Protein AF-A0A023FFH2-F1 (afdb_monomer_lite)

pLDDT: mean 71.83, std 22.27, range [35.12, 97.19]

Organism: Amblyomma cajennense (NCBI:txid34607)

Foldseek 3Di:
DDDDDDDDDDDDDDDDDDDDDDDDDDPDDDDPPDPDDPPPPPDPPDPDPPVDDADPDADKAADPVDQQKIWGWDQDPVRGIDIDIDGHDPPWGQDRVVRHTDD

Structure (mmCIF, N/CA/C/O backbone):
data_AF-A0A023FFH2-F1
#
_entry.id   AF-A0A023FFH2-F1
#
loop_
_atom_site.group_PDB
_atom_site.id
_atom_site.type_symbol
_atom_site.label_atom_id
_atom_site.label_alt_id
_atom_site.label_comp_id
_atom_site.label_asym_id
_atom_site.label_entity_id
_atom_site.label_seq_id
_atom_site.pdbx_PDB_ins_code
_atom_site.Cartn_x
_atom_site.Cartn_y
_atom_site.Cartn_z
_atom_site.occupancy
_atom_site.B_iso_or_equiv
_atom_site.auth_seq_id
_atom_site.auth_comp_id
_atom_site.auth_asym_id
_atom_site.auth_atom_id
_atom_site.pdbx_PDB_model_num
ATOM 1 N N . GLY A 1 1 ? 19.422 78.900 12.784 1.00 35.12 1 GLY A N 1
ATOM 2 C CA . GLY A 1 1 ? 19.703 77.497 12.415 1.00 35.12 1 GLY A CA 1
ATOM 3 C C . GLY A 1 1 ? 18.387 76.752 12.314 1.00 35.12 1 GLY A C 1
ATOM 4 O O . GLY A 1 1 ? 17.474 77.130 13.022 1.00 35.12 1 GLY A O 1
ATOM 5 N N . ALA A 1 2 ? 18.191 75.755 11.464 1.00 37.94 2 ALA A N 1
ATOM 6 C CA . ALA A 1 2 ? 19.089 75.089 10.535 1.00 37.94 2 ALA A CA 1
ATOM 7 C C . ALA A 1 2 ? 18.239 74.461 9.406 1.00 37.94 2 ALA A C 1
ATOM 9 O O . ALA A 1 2 ? 17.166 73.937 9.674 1.00 37.94 2 ALA A O 1
ATOM 10 N N . LEU A 1 3 ? 18.751 74.586 8.179 1.00 40.69 3 LEU A N 1
ATOM 11 C CA . LEU A 1 3 ? 18.755 73.639 7.053 1.00 40.69 3 LEU A CA 1
ATOM 12 C C . LEU A 1 3 ? 17.474 72.840 6.726 1.00 40.69 3 LEU A C 1
ATOM 14 O O . LEU A 1 3 ? 17.106 71.894 7.415 1.00 40.69 3 LEU A O 1
ATOM 18 N N . ALA A 1 4 ? 16.891 73.168 5.567 1.00 42.72 4 ALA A N 1
ATOM 19 C CA . ALA A 1 4 ? 15.992 72.302 4.810 1.00 42.72 4 ALA A CA 1
ATOM 20 C C . ALA A 1 4 ? 16.764 71.105 4.223 1.00 42.72 4 ALA A C 1
ATOM 22 O O . ALA A 1 4 ? 17.817 71.298 3.614 1.00 42.72 4 ALA A O 1
ATOM 23 N N . SER A 1 5 ? 16.213 69.896 4.360 1.00 52.41 5 SER A N 1
ATOM 24 C CA . SER A 1 5 ? 16.748 68.674 3.747 1.00 52.41 5 SER A CA 1
ATOM 25 C C . SER A 1 5 ? 15.639 67.919 3.017 1.00 52.41 5 SER A C 1
ATOM 27 O O . SER A 1 5 ? 14.646 67.509 3.615 1.00 52.41 5 SER A O 1
ATOM 29 N N . ASN A 1 6 ? 15.836 67.767 1.708 1.00 50.91 6 ASN A N 1
ATOM 30 C CA . ASN A 1 6 ? 15.010 67.026 0.760 1.00 50.91 6 ASN A CA 1
ATOM 31 C C . ASN A 1 6 ? 14.779 65.565 1.172 1.00 50.91 6 ASN A C 1
ATOM 33 O O . ASN A 1 6 ? 15.733 64.850 1.476 1.00 50.91 6 ASN A O 1
ATOM 37 N N . ALA A 1 7 ? 13.548 65.085 0.994 1.00 48.12 7 ALA A N 1
ATOM 38 C CA . ALA A 1 7 ? 13.263 63.667 0.803 1.00 48.12 7 ALA A CA 1
ATOM 39 C C . ALA A 1 7 ? 12.636 63.476 -0.586 1.00 48.12 7 ALA A C 1
ATOM 41 O O . ALA A 1 7 ? 11.491 63.845 -0.839 1.00 48.12 7 ALA A O 1
ATOM 42 N N . THR A 1 8 ? 13.438 62.953 -1.506 1.00 47.25 8 THR A N 1
ATOM 43 C CA . THR A 1 8 ? 13.052 62.593 -2.871 1.00 47.25 8 THR A CA 1
ATOM 44 C C . THR A 1 8 ? 12.123 61.377 -2.828 1.00 47.25 8 THR A C 1
ATOM 46 O O . THR A 1 8 ? 12.531 60.309 -2.381 1.00 47.25 8 THR A O 1
ATOM 49 N N . LEU A 1 9 ? 10.881 61.520 -3.295 1.00 50.94 9 LEU A N 1
ATOM 50 C CA . LEU A 1 9 ? 9.964 60.399 -3.517 1.00 50.94 9 LEU A CA 1
ATOM 51 C C . LEU A 1 9 ? 10.359 59.702 -4.827 1.00 50.94 9 LEU A C 1
ATOM 53 O O . LEU A 1 9 ? 10.123 60.222 -5.916 1.00 50.94 9 LEU A O 1
ATOM 57 N N . THR A 1 10 ? 11.002 58.541 -4.735 1.00 45.28 10 THR A N 1
ATOM 58 C CA . THR A 1 10 ? 11.307 57.682 -5.884 1.00 45.28 10 THR A CA 1
ATOM 59 C C . THR A 1 10 ? 10.054 56.922 -6.312 1.00 45.28 10 THR A C 1
ATOM 61 O O . THR A 1 10 ? 9.728 55.863 -5.782 1.00 45.28 10 THR A O 1
ATOM 64 N N . THR A 1 11 ? 9.342 57.460 -7.298 1.00 47.78 11 THR A N 1
ATOM 65 C CA . THR A 1 11 ? 8.246 56.767 -7.982 1.00 47.78 11 THR A CA 1
ATOM 66 C C . THR A 1 11 ? 8.843 55.790 -8.996 1.00 47.78 11 THR A C 1
ATOM 68 O O . THR A 1 11 ? 9.337 56.194 -10.048 1.00 47.78 11 THR A O 1
ATOM 71 N N . THR A 1 12 ? 8.861 54.495 -8.682 1.00 48.31 12 THR A N 1
ATOM 72 C CA . THR A 1 12 ? 9.304 53.459 -9.623 1.00 48.31 12 THR A CA 1
ATOM 73 C C . THR A 1 12 ? 8.214 53.219 -10.668 1.00 48.31 12 THR A C 1
ATOM 75 O O . THR A 1 12 ? 7.241 52.510 -10.424 1.00 48.31 12 THR A O 1
ATOM 78 N N . THR A 1 13 ? 8.368 53.823 -11.844 1.00 47.81 13 THR A N 1
ATOM 79 C CA . THR A 1 13 ? 7.540 53.549 -13.024 1.00 47.81 13 THR A CA 1
ATOM 80 C C . THR A 1 13 ? 7.897 52.165 -13.575 1.00 47.81 13 THR A C 1
ATOM 82 O O . THR A 1 13 ? 8.934 51.995 -14.213 1.00 47.81 13 THR A O 1
ATOM 85 N N . LEU A 1 14 ? 7.064 51.155 -13.312 1.00 52.97 14 LEU A N 1
ATOM 86 C CA . LEU A 1 14 ? 7.187 49.834 -13.934 1.00 52.97 14 LEU A CA 1
ATOM 87 C C . LEU A 1 14 ? 6.675 49.913 -15.380 1.00 52.97 14 LEU A C 1
ATOM 89 O O . LEU A 1 14 ? 5.520 50.256 -15.624 1.00 52.97 14 LEU A O 1
ATOM 93 N N . ALA A 1 15 ? 7.552 49.623 -16.342 1.00 58.03 15 ALA A N 1
ATOM 94 C CA . ALA A 1 15 ? 7.213 49.530 -17.759 1.00 58.03 15 ALA A CA 1
ATOM 95 C C . ALA A 1 15 ? 6.216 48.378 -18.025 1.00 58.03 15 ALA A C 1
ATOM 97 O O . ALA A 1 15 ? 6.283 47.352 -17.343 1.00 58.03 15 ALA A O 1
ATOM 98 N N . PRO A 1 16 ? 5.318 48.489 -19.023 1.00 51.41 16 PRO A N 1
ATOM 99 C CA . PRO A 1 16 ? 4.406 47.406 -19.372 1.00 51.41 16 PRO A CA 1
ATOM 100 C C . PRO A 1 16 ? 5.166 46.281 -20.089 1.00 51.41 16 PRO A C 1
ATOM 102 O O . PRO A 1 16 ? 5.649 46.449 -21.208 1.00 51.41 16 PRO A O 1
ATOM 105 N N . THR A 1 17 ? 5.269 45.116 -19.450 1.00 50.22 17 THR A N 1
ATOM 106 C CA . THR A 1 17 ? 5.743 43.884 -20.086 1.00 50.22 17 THR A CA 1
ATOM 107 C C . THR A 1 17 ? 4.638 43.315 -20.974 1.00 50.22 17 THR A C 1
ATOM 109 O O . THR A 1 17 ? 3.566 42.922 -20.515 1.00 50.22 17 THR A O 1
ATOM 112 N N . THR A 1 18 ? 4.900 43.280 -22.278 1.00 53.72 18 THR A N 1
ATOM 113 C CA . THR A 1 18 ? 4.087 42.602 -23.289 1.00 53.72 18 THR A CA 1
ATOM 114 C C . THR A 1 18 ? 4.026 41.107 -22.981 1.00 53.72 18 THR A C 1
ATOM 116 O O . THR A 1 18 ? 4.982 40.358 -23.179 1.00 53.72 18 THR A O 1
ATOM 119 N N . GLN A 1 19 ? 2.887 40.664 -22.454 1.00 51.69 19 GLN A N 1
ATOM 120 C CA . GLN A 1 19 ? 2.649 39.273 -22.096 1.00 51.69 19 GLN A CA 1
ATOM 121 C C . GLN A 1 19 ? 2.242 38.500 -23.358 1.00 51.69 19 GLN A C 1
ATOM 123 O O . GLN A 1 19 ? 1.129 38.628 -23.863 1.00 51.69 19 GLN A O 1
ATOM 128 N N . SER A 1 20 ? 3.191 37.741 -23.905 1.00 56.56 20 SER A N 1
ATOM 129 C CA . SER A 1 20 ? 2.985 36.856 -25.052 1.00 56.56 20 SER A CA 1
ATOM 130 C C . SER A 1 20 ? 2.023 35.729 -24.660 1.00 56.56 20 SER A C 1
ATOM 132 O O . SER A 1 20 ? 2.358 34.868 -23.844 1.00 56.56 20 SER A O 1
ATOM 134 N N . ALA A 1 21 ? 0.802 35.758 -25.196 1.00 57.06 21 ALA A N 1
ATOM 135 C CA . ALA A 1 21 ? -0.213 34.741 -24.958 1.00 57.06 21 ALA A CA 1
ATOM 136 C C . ALA A 1 21 ? 0.218 33.415 -25.605 1.00 57.06 21 ALA A C 1
ATOM 138 O O . ALA A 1 21 ? 0.208 33.263 -26.826 1.00 57.06 21 ALA A O 1
ATOM 139 N N . ARG A 1 22 ? 0.611 32.437 -24.782 1.00 61.25 22 ARG A N 1
ATOM 140 C CA . ARG A 1 22 ? 0.908 31.077 -25.239 1.00 61.25 22 ARG A CA 1
ATOM 141 C C . ARG A 1 22 ? -0.405 30.310 -25.389 1.00 61.25 22 ARG A C 1
ATOM 143 O O . ARG A 1 22 ? -0.942 29.773 -24.423 1.00 61.25 22 ARG A O 1
ATOM 150 N N . THR A 1 23 ? -0.918 30.276 -26.613 1.00 55.62 23 THR A N 1
ATOM 151 C CA . THR A 1 23 ? -2.052 29.444 -27.024 1.00 55.62 23 THR A CA 1
ATOM 152 C C . THR A 1 23 ? -1.746 27.980 -26.709 1.00 55.62 23 THR A C 1
ATOM 154 O O . THR A 1 23 ? -0.849 27.387 -27.304 1.00 55.62 23 THR A O 1
ATOM 157 N N . SER A 1 24 ? -2.461 27.400 -25.747 1.00 50.78 24 SER A N 1
ATOM 158 C CA . SER A 1 24 ? -2.389 25.966 -25.457 1.00 50.78 24 SER A CA 1
ATOM 159 C C . SER A 1 24 ? -3.472 25.263 -26.270 1.00 50.78 24 SER A C 1
ATOM 161 O O . SER A 1 24 ? -4.651 25.322 -25.932 1.00 50.78 24 SER A O 1
ATOM 163 N N . THR A 1 25 ? -3.085 24.643 -27.382 1.00 52.03 25 THR A N 1
ATOM 164 C CA . THR A 1 25 ? -3.942 23.742 -28.163 1.00 52.03 25 THR A CA 1
ATOM 165 C C . THR A 1 25 ? -4.242 22.493 -27.339 1.00 52.03 25 THR A C 1
ATOM 167 O O . THR A 1 25 ? -3.359 21.672 -27.102 1.00 52.03 25 THR A O 1
ATOM 170 N N . ILE A 1 26 ? -5.490 22.359 -26.889 1.00 53.22 26 ILE A N 1
ATOM 171 C CA . ILE A 1 26 ? -5.992 21.180 -26.180 1.00 53.22 26 ILE A CA 1
ATOM 172 C C . ILE A 1 26 ? -6.368 20.138 -27.238 1.00 53.22 26 ILE A C 1
ATOM 174 O O . ILE A 1 26 ? -7.443 20.196 -27.833 1.00 53.22 26 ILE A O 1
ATOM 178 N N . THR A 1 27 ? -5.467 19.200 -27.517 1.00 56.97 27 THR A N 1
ATOM 179 C CA . THR A 1 27 ? -5.777 18.023 -28.336 1.00 56.97 27 THR A CA 1
ATOM 180 C C . THR A 1 27 ? -6.590 17.055 -27.476 1.00 56.97 27 THR A C 1
ATOM 182 O O . THR A 1 27 ? -6.039 16.345 -26.639 1.00 56.97 27 THR A O 1
ATOM 185 N N . ALA A 1 28 ? -7.914 17.062 -27.637 1.00 49.22 28 ALA A N 1
ATOM 186 C CA . ALA A 1 28 ? -8.795 16.086 -27.006 1.00 49.22 28 ALA A CA 1
ATOM 187 C C . ALA A 1 28 ? -8.524 14.695 -27.607 1.00 49.22 28 ALA A C 1
ATOM 189 O O . ALA A 1 28 ? -8.850 14.432 -28.764 1.00 49.22 28 ALA A O 1
ATOM 190 N N . LEU A 1 29 ? -7.889 13.819 -26.828 1.00 60.25 29 LEU A N 1
ATOM 191 C CA . LEU A 1 29 ? -7.738 12.403 -27.153 1.00 60.25 29 LEU A CA 1
ATOM 192 C C . LEU A 1 29 ? -9.090 11.698 -26.919 1.00 60.25 29 LEU A C 1
ATOM 194 O O . LEU A 1 29 ? -9.756 12.011 -25.927 1.00 60.25 29 LEU A O 1
ATOM 198 N N . PRO A 1 30 ? -9.531 10.769 -27.787 1.00 55.69 30 PRO A N 1
ATOM 199 C CA . PRO A 1 30 ? -10.766 10.031 -27.554 1.00 55.69 30 PRO A CA 1
ATOM 200 C C . PRO A 1 30 ? -10.671 9.236 -26.247 1.00 55.69 30 PRO A C 1
ATOM 202 O O . PRO A 1 30 ? -9.746 8.454 -26.039 1.00 55.69 30 PRO A O 1
ATOM 205 N N . SER A 1 31 ? -11.646 9.468 -25.368 1.00 48.28 31 SER A N 1
ATOM 206 C CA . SER A 1 31 ? -11.856 8.717 -24.134 1.00 48.28 31 SER A CA 1
ATOM 207 C C . SER A 1 31 ? -12.264 7.292 -24.501 1.00 48.28 31 SER A C 1
ATOM 209 O O . SER A 1 31 ? -13.436 7.005 -24.751 1.00 48.28 31 SER A O 1
ATOM 211 N N . THR A 1 32 ? -11.281 6.402 -24.618 1.00 55.84 32 THR A N 1
ATOM 212 C CA . THR A 1 32 ? -11.530 4.970 -24.747 1.00 55.84 32 THR A CA 1
ATOM 213 C C . THR A 1 32 ? -12.073 4.500 -23.405 1.00 55.84 32 THR A C 1
ATOM 215 O O . THR A 1 32 ? -11.341 4.424 -22.421 1.00 55.84 32 THR A O 1
ATOM 218 N N . ALA A 1 33 ? -13.382 4.260 -23.349 1.00 57.06 33 ALA A N 1
ATOM 219 C CA . ALA A 1 33 ? -14.052 3.702 -22.188 1.00 57.06 33 ALA A CA 1
ATOM 220 C C . ALA A 1 33 ? -13.446 2.327 -21.871 1.00 57.06 33 ALA A C 1
ATOM 222 O O . ALA A 1 33 ? -13.774 1.321 -22.499 1.00 57.06 33 ALA A O 1
ATOM 223 N N . SER A 1 34 ? -12.521 2.295 -20.914 1.00 53.38 34 SER A N 1
ATOM 224 C CA . SER A 1 34 ? -11.982 1.063 -20.356 1.00 53.38 34 SER A CA 1
ATOM 225 C C . SER A 1 34 ? -13.057 0.426 -19.485 1.00 53.38 34 SER A C 1
ATOM 227 O O . SER A 1 34 ? -13.277 0.828 -18.343 1.00 53.38 34 SER A O 1
ATOM 229 N N . THR A 1 35 ? -13.760 -0.554 -20.043 1.00 48.06 35 THR A N 1
ATOM 230 C CA . THR A 1 35 ? -14.662 -1.435 -19.302 1.00 48.06 35 THR A CA 1
ATOM 231 C C . THR A 1 35 ? -13.826 -2.269 -18.335 1.00 48.06 35 THR A C 1
ATOM 233 O O . THR A 1 35 ? -13.272 -3.302 -18.706 1.00 48.06 35 THR A O 1
ATOM 236 N N . THR A 1 36 ? -13.688 -1.805 -17.094 1.00 48.56 36 THR A N 1
ATOM 237 C CA . THR A 1 36 ? -13.023 -2.554 -16.025 1.00 48.56 36 THR A CA 1
ATOM 238 C C . THR A 1 36 ? -13.889 -3.754 -15.657 1.00 48.56 36 THR A C 1
ATOM 240 O O . THR A 1 36 ? -14.841 -3.645 -14.885 1.00 48.56 36 THR A O 1
ATOM 243 N N . THR A 1 37 ? -13.579 -4.919 -16.218 1.00 46.19 37 THR A N 1
ATOM 244 C CA . THR A 1 37 ? -14.050 -6.196 -15.682 1.00 46.19 37 THR A CA 1
ATOM 245 C C . THR A 1 37 ? -13.497 -6.348 -14.269 1.00 46.19 37 THR A C 1
ATOM 247 O O . THR A 1 37 ? -12.300 -6.561 -14.086 1.00 46.19 37 THR A O 1
ATOM 250 N N . LEU A 1 38 ? -14.370 -6.209 -13.271 1.00 50.06 38 LEU A N 1
ATOM 251 C CA . LEU A 1 38 ? -14.106 -6.548 -11.875 1.00 50.06 38 LEU A CA 1
ATOM 252 C C . LEU A 1 38 ? -13.882 -8.063 -11.778 1.00 50.06 38 LEU A C 1
ATOM 254 O O . LEU A 1 38 ? -14.803 -8.830 -11.506 1.00 50.06 38 LEU A O 1
ATOM 258 N N . THR A 1 39 ? -12.661 -8.518 -12.042 1.00 49.62 39 THR A N 1
ATOM 259 C CA . THR A 1 39 ? -12.234 -9.863 -11.662 1.00 49.62 39 THR A CA 1
ATOM 260 C C . THR A 1 39 ? -11.990 -9.856 -10.164 1.00 49.62 39 THR A C 1
ATOM 262 O O . THR A 1 39 ? -10.927 -9.462 -9.687 1.00 49.62 39 THR A O 1
ATOM 265 N N . THR A 1 40 ? -13.019 -10.250 -9.419 1.00 47.72 40 THR A N 1
ATOM 266 C CA . THR A 1 40 ? -12.952 -10.548 -7.991 1.00 47.72 40 THR A CA 1
ATOM 267 C C . THR A 1 40 ? -12.036 -11.755 -7.796 1.00 47.72 40 THR A C 1
ATOM 269 O O . THR A 1 40 ? -12.488 -12.898 -7.751 1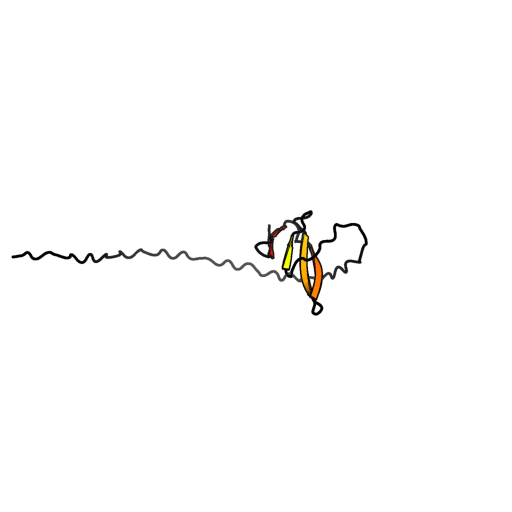.00 47.72 40 THR A O 1
ATOM 272 N N . SER A 1 41 ? -10.728 -11.516 -7.729 1.00 54.34 41 SER A N 1
ATOM 273 C CA . SER A 1 41 ? -9.760 -12.519 -7.295 1.00 54.34 41 SER A CA 1
ATOM 274 C C . SER A 1 41 ? -9.987 -12.767 -5.807 1.00 54.34 41 SER A C 1
ATOM 276 O O . SER A 1 41 ? -9.473 -12.050 -4.953 1.00 54.34 41 SER A O 1
ATOM 278 N N . ALA A 1 42 ? -10.828 -13.753 -5.498 1.00 52.97 42 ALA A N 1
ATOM 279 C CA . ALA A 1 42 ? -10.975 -14.288 -4.156 1.00 52.97 42 ALA A CA 1
ATOM 280 C C . ALA A 1 42 ? -9.659 -14.981 -3.775 1.00 52.97 42 ALA A C 1
ATOM 282 O O . ALA A 1 42 ? -9.429 -16.137 -4.125 1.00 52.97 42 ALA A O 1
ATOM 283 N N . THR A 1 43 ? -8.763 -14.255 -3.107 1.00 48.81 43 THR A N 1
ATOM 284 C CA . THR A 1 43 ? -7.512 -14.816 -2.598 1.00 48.81 43 THR A CA 1
ATOM 285 C C . THR A 1 43 ? -7.843 -15.745 -1.436 1.00 48.81 43 THR A C 1
ATOM 287 O O . THR A 1 43 ? -8.157 -15.313 -0.327 1.00 48.81 43 THR A O 1
ATOM 290 N N . THR A 1 44 ? -7.811 -17.043 -1.713 1.00 43.97 44 THR A N 1
ATOM 291 C CA . THR A 1 44 ? -7.843 -18.115 -0.723 1.00 43.97 44 THR A CA 1
ATOM 292 C C . THR A 1 44 ? -6.757 -17.896 0.327 1.00 43.97 44 THR A C 1
ATOM 294 O O . THR A 1 44 ? -5.594 -17.660 -0.004 1.00 43.97 44 THR A O 1
ATOM 297 N N . LEU A 1 45 ? -7.149 -17.998 1.600 1.00 50.56 45 LEU A N 1
ATOM 298 C CA . LEU A 1 45 ? -6.271 -18.057 2.767 1.00 50.56 45 LEU A CA 1
ATOM 299 C C . LEU A 1 45 ? -5.274 -19.208 2.572 1.00 50.56 45 LEU A C 1
ATOM 301 O O . LEU A 1 45 ? -5.597 -20.363 2.840 1.00 50.56 45 LEU A O 1
ATOM 305 N N . THR A 1 46 ? -4.086 -18.910 2.045 1.00 41.12 46 THR A N 1
ATOM 306 C CA . THR A 1 46 ? -3.057 -19.921 1.787 1.00 41.12 46 THR A CA 1
ATOM 307 C C . THR A 1 46 ? -1.903 -19.687 2.747 1.00 41.12 46 THR A C 1
ATOM 309 O O . THR A 1 46 ? -1.137 -18.733 2.621 1.00 41.12 46 THR A O 1
ATOM 312 N N . THR A 1 47 ? -1.836 -20.565 3.744 1.00 43.47 47 THR A N 1
ATOM 313 C CA . THR A 1 47 ? -0.839 -20.665 4.812 1.00 43.47 47 THR A CA 1
ATOM 314 C C . THR A 1 47 ? 0.540 -20.996 4.238 1.00 43.47 47 THR A C 1
ATOM 316 O O . THR A 1 47 ? 1.033 -22.114 4.340 1.00 43.47 47 THR A O 1
ATOM 319 N N . THR A 1 48 ? 1.168 -20.015 3.607 1.00 39.81 48 THR A N 1
ATOM 320 C CA . THR A 1 48 ? 2.616 -19.999 3.369 1.00 39.81 48 THR A CA 1
ATOM 321 C C . THR A 1 48 ? 3.219 -19.132 4.474 1.00 39.81 48 THR A C 1
ATOM 323 O O . THR A 1 48 ? 2.582 -18.141 4.836 1.00 39.81 48 THR A O 1
ATOM 326 N N . PRO A 1 49 ? 4.414 -19.424 5.019 1.00 41.16 49 PRO A N 1
ATOM 327 C CA . PRO A 1 49 ? 5.144 -18.486 5.873 1.00 41.16 49 PRO A CA 1
ATOM 328 C C . PRO A 1 49 ? 5.657 -17.299 5.034 1.00 41.16 49 PRO A C 1
ATOM 330 O O . PRO A 1 49 ? 6.851 -17.045 4.922 1.00 41.16 49 PRO A O 1
ATOM 333 N N . GLN A 1 50 ? 4.735 -16.589 4.385 1.00 50.12 50 GLN A N 1
ATOM 334 C CA . GLN A 1 50 ? 4.929 -15.242 3.895 1.00 50.12 50 GLN A CA 1
ATOM 335 C C . GLN A 1 50 ? 5.036 -14.385 5.146 1.00 50.12 50 GLN A C 1
ATOM 337 O O . GLN A 1 50 ? 4.175 -14.461 6.021 1.00 50.12 50 GLN A O 1
ATOM 342 N N . THR A 1 51 ? 6.116 -13.621 5.259 1.00 53.78 51 THR A N 1
ATOM 343 C CA . THR A 1 51 ? 6.266 -12.563 6.258 1.00 53.78 51 THR A CA 1
ATOM 344 C C . THR A 1 51 ? 4.959 -11.782 6.344 1.00 53.78 51 THR A C 1
ATOM 346 O O . THR A 1 51 ? 4.622 -11.041 5.422 1.00 5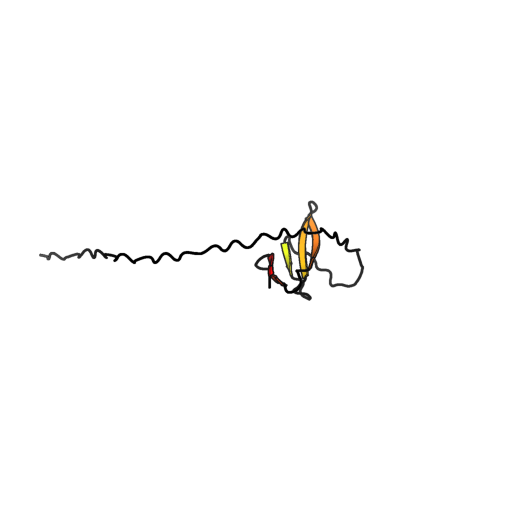3.78 51 THR A O 1
ATOM 349 N N . VAL A 1 52 ? 4.181 -12.031 7.399 1.00 67.50 52 VAL A N 1
ATOM 350 C CA . VAL A 1 52 ? 2.826 -11.499 7.528 1.00 67.50 52 VAL A CA 1
ATOM 351 C C . VAL A 1 52 ? 2.962 -9.995 7.701 1.00 67.50 52 VAL A C 1
ATOM 353 O O . VAL A 1 52 ? 3.511 -9.529 8.700 1.00 67.50 52 VAL A O 1
ATOM 356 N N . PHE A 1 53 ? 2.534 -9.231 6.698 1.00 82.69 53 PHE A N 1
ATOM 357 C CA . PHE A 1 53 ? 2.519 -7.781 6.794 1.00 82.69 53 PHE A CA 1
ATOM 358 C C . PHE A 1 53 ? 1.473 -7.361 7.837 1.00 82.69 53 PHE A C 1
ATOM 360 O O . PHE A 1 53 ? 0.283 -7.645 7.684 1.00 82.69 53 PHE A O 1
ATOM 367 N N . THR A 1 54 ? 1.920 -6.677 8.890 1.00 86.69 54 THR A N 1
ATOM 368 C CA . THR A 1 54 ? 1.056 -6.199 9.977 1.00 86.69 54 THR A CA 1
ATOM 369 C C . THR A 1 54 ? 0.823 -4.700 9.851 1.00 86.69 54 THR A C 1
ATOM 371 O O . THR A 1 54 ? 1.768 -3.910 9.819 1.00 86.69 54 THR A O 1
ATOM 374 N N . CYS A 1 55 ? -0.447 -4.300 9.841 1.00 89.88 55 CYS A N 1
ATOM 375 C CA . CYS A 1 55 ? -0.848 -2.900 9.855 1.00 89.88 55 CYS A CA 1
ATOM 376 C C . CYS A 1 55 ? -0.427 -2.211 11.156 1.00 89.88 55 CYS A C 1
ATOM 378 O O . CYS A 1 55 ? -0.799 -2.648 12.244 1.00 89.88 55 CYS A O 1
ATOM 380 N N . LYS A 1 56 ? 0.314 -1.104 11.040 1.00 90.44 56 LYS A N 1
ATOM 381 C CA . LYS A 1 56 ? 0.634 -0.235 12.184 1.00 90.44 56 LYS A CA 1
ATOM 382 C C . LYS A 1 56 ? -0.448 0.821 12.419 1.00 90.44 56 LYS A C 1
ATOM 384 O O . LYS A 1 56 ? -0.713 1.191 13.557 1.00 90.44 56 LYS A O 1
ATOM 389 N N . ASN A 1 57 ? -1.036 1.321 11.338 1.00 93.81 57 ASN A N 1
ATOM 390 C CA . ASN A 1 57 ? -2.097 2.314 11.327 1.00 93.81 57 ASN A CA 1
ATOM 391 C C . ASN A 1 57 ? -2.949 2.131 10.061 1.00 93.81 57 ASN A C 1
ATOM 393 O O . ASN A 1 57 ? -2.634 1.321 9.188 1.00 93.81 57 ASN A O 1
ATOM 397 N N . GLU A 1 58 ? -4.047 2.874 9.962 1.00 95.19 58 GLU A N 1
ATOM 398 C CA . GLU A 1 58 ? -4.797 2.957 8.710 1.00 95.19 58 GLU A CA 1
ATOM 399 C C . GLU A 1 58 ? -3.947 3.658 7.638 1.00 95.19 58 GLU A C 1
ATOM 401 O O . GLU A 1 58 ? -3.231 4.619 7.942 1.00 95.19 58 GLU A O 1
ATOM 406 N N . GLY A 1 59 ? -3.999 3.164 6.396 1.00 94.88 59 GLY A N 1
ATOM 407 C CA . GLY A 1 59 ? -3.255 3.752 5.280 1.00 94.88 59 GLY A CA 1
ATOM 408 C C . GLY A 1 59 ? -2.794 2.753 4.223 1.00 94.88 59 GLY A C 1
ATOM 409 O O . GLY A 1 59 ? -3.246 1.608 4.183 1.00 94.88 59 GLY A O 1
ATOM 410 N N . PHE A 1 60 ? -1.887 3.211 3.359 1.00 95.38 60 PHE A N 1
ATOM 411 C CA . PHE A 1 60 ? -1.272 2.415 2.300 1.00 95.38 60 PHE A CA 1
ATOM 412 C C . PHE A 1 60 ? 0.218 2.198 2.566 1.00 95.38 60 PHE A C 1
ATOM 414 O O . PHE A 1 60 ? 0.916 3.112 3.003 1.00 95.38 60 PHE A O 1
ATOM 421 N N . TYR A 1 61 ? 0.706 1.000 2.265 1.00 94.62 61 TYR A N 1
ATOM 422 C CA . TYR A 1 61 ? 2.072 0.579 2.556 1.00 94.62 61 TYR A CA 1
ATOM 423 C C . TYR A 1 61 ? 2.666 -0.169 1.373 1.00 94.62 61 TYR A C 1
ATOM 425 O O . TYR A 1 61 ? 2.043 -1.086 0.849 1.00 94.62 61 TYR A O 1
ATOM 433 N N . ALA A 1 62 ? 3.880 0.194 0.971 1.00 93.50 62 ALA A N 1
ATOM 434 C CA . ALA A 1 62 ? 4.620 -0.562 -0.032 1.00 93.50 62 ALA A CA 1
ATOM 435 C C . ALA A 1 62 ? 5.018 -1.939 0.518 1.00 93.50 62 ALA A C 1
ATOM 437 O O . ALA A 1 62 ? 5.354 -2.060 1.701 1.00 93.50 62 ALA A O 1
ATOM 438 N N . ASP A 1 63 ? 5.028 -2.959 -0.337 1.00 92.31 63 ASP A N 1
ATOM 439 C CA . ASP A 1 63 ? 5.663 -4.226 0.010 1.00 92.31 63 ASP A CA 1
ATOM 440 C C . ASP A 1 63 ? 7.201 -4.067 -0.044 1.00 92.31 63 ASP A C 1
ATOM 442 O O . ASP A 1 63 ? 7.735 -3.596 -1.052 1.00 92.31 63 ASP A O 1
ATOM 446 N N . PRO A 1 64 ? 7.938 -4.436 1.022 1.00 88.88 64 PRO A N 1
ATOM 447 C CA . PRO A 1 64 ? 9.393 -4.269 1.078 1.00 88.88 64 PRO A CA 1
ATOM 448 C C . PRO A 1 64 ? 10.160 -5.208 0.134 1.00 88.88 64 PRO A C 1
ATOM 450 O O . PRO A 1 64 ? 11.318 -4.940 -0.179 1.00 88.88 64 PRO A O 1
ATOM 453 N N . ASN A 1 65 ? 9.538 -6.301 -0.309 1.00 90.88 65 ASN A N 1
ATOM 454 C CA . ASN A 1 65 ? 10.133 -7.308 -1.183 1.00 90.88 65 ASN A CA 1
ATOM 455 C C . ASN A 1 65 ? 9.643 -7.191 -2.634 1.00 90.88 65 ASN A C 1
ATOM 457 O O . ASN A 1 65 ? 10.270 -7.753 -3.531 1.00 90.88 65 ASN A O 1
ATOM 461 N N . ASN A 1 66 ? 8.530 -6.490 -2.882 1.00 90.88 66 ASN A N 1
ATOM 462 C CA . ASN A 1 66 ? 7.982 -6.310 -4.223 1.00 90.88 66 ASN A CA 1
ATOM 463 C C . ASN A 1 66 ? 7.434 -4.883 -4.447 1.00 90.88 66 ASN A C 1
ATOM 465 O O . ASN A 1 66 ? 6.312 -4.594 -4.041 1.00 90.88 66 ASN A O 1
ATOM 469 N N . PRO A 1 67 ? 8.139 -4.008 -5.190 1.00 91.69 67 PRO A N 1
ATOM 470 C CA . PRO A 1 67 ? 7.690 -2.633 -5.431 1.00 91.69 67 PRO A CA 1
ATOM 471 C C . PRO A 1 67 ? 6.416 -2.543 -6.288 1.00 91.69 67 PRO A C 1
ATOM 473 O O . PRO A 1 67 ? 5.792 -1.485 -6.351 1.00 91.69 67 PRO A O 1
ATOM 476 N N . HIS A 1 68 ? 6.009 -3.638 -6.936 1.00 95.44 68 HIS A N 1
ATOM 477 C CA . HIS A 1 68 ? 4.747 -3.739 -7.668 1.00 95.44 68 HIS A CA 1
ATOM 478 C C . HIS A 1 68 ? 3.578 -4.173 -6.778 1.00 95.44 68 HIS A C 1
ATOM 480 O O . HIS A 1 68 ? 2.466 -4.288 -7.278 1.00 95.44 68 HIS A O 1
ATOM 486 N N . LYS A 1 69 ? 3.793 -4.426 -5.483 1.00 94.69 69 LYS A N 1
ATOM 487 C CA . LYS A 1 69 ? 2.735 -4.751 -4.523 1.00 94.69 69 LYS A CA 1
ATOM 488 C C . LYS A 1 69 ? 2.633 -3.689 -3.440 1.00 94.69 69 LYS A C 1
ATOM 490 O O . LYS A 1 69 ? 3.625 -3.104 -3.005 1.00 94.69 69 LYS A O 1
ATOM 495 N N . PHE A 1 70 ? 1.412 -3.473 -2.975 1.00 95.38 70 PHE A N 1
ATOM 496 C CA . PHE A 1 70 ? 1.142 -2.626 -1.824 1.00 95.38 70 PHE A CA 1
ATOM 497 C C . PHE A 1 70 ? -0.030 -3.161 -1.006 1.00 95.38 70 PHE A C 1
ATOM 499 O O . PHE A 1 70 ? -0.854 -3.942 -1.483 1.00 95.38 70 PHE A O 1
ATOM 506 N N . TYR A 1 71 ? -0.104 -2.720 0.242 1.00 95.88 71 TYR A N 1
ATOM 507 C CA . TYR A 1 71 ? -1.125 -3.096 1.202 1.00 95.88 71 TYR A CA 1
ATOM 508 C C . TYR A 1 71 ? -1.967 -1.884 1.577 1.00 95.88 71 TYR A C 1
ATOM 510 O O . TYR A 1 71 ? -1.427 -0.807 1.821 1.00 95.88 71 TYR A O 1
ATOM 518 N N . ARG A 1 72 ? -3.285 -2.057 1.676 1.00 94.75 72 ARG A N 1
ATOM 519 C CA . ARG A 1 72 ? -4.187 -1.102 2.322 1.00 94.75 72 ARG A CA 1
ATOM 520 C C . ARG A 1 72 ? -4.628 -1.665 3.662 1.00 94.75 72 ARG A C 1
ATOM 522 O O . ARG A 1 72 ? -5.239 -2.728 3.717 1.00 94.75 72 ARG A O 1
ATOM 529 N N . CYS A 1 73 ? -4.364 -0.921 4.718 1.00 95.44 73 CYS A N 1
ATOM 530 C CA . CYS A 1 73 ? -4.843 -1.195 6.061 1.00 95.44 73 CYS A CA 1
ATOM 53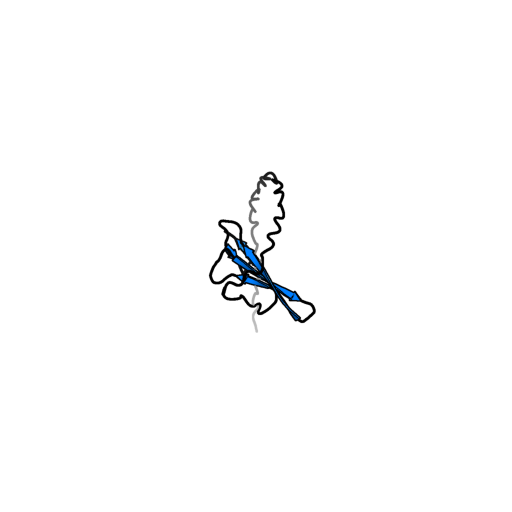1 C C . CYS A 1 73 ? -6.097 -0.379 6.324 1.00 95.44 73 CYS A C 1
ATOM 533 O O . CYS A 1 73 ? -6.084 0.830 6.097 1.00 95.44 73 CYS A O 1
ATOM 535 N N . VAL A 1 74 ? -7.153 -1.026 6.809 1.00 94.88 74 VAL A N 1
ATOM 536 C CA . VAL A 1 74 ? -8.430 -0.384 7.149 1.00 94.88 74 VAL A CA 1
ATOM 537 C C . VAL A 1 74 ? -8.780 -0.709 8.589 1.00 94.88 74 VAL A C 1
ATOM 539 O O . VAL A 1 74 ? -8.830 -1.889 8.945 1.00 94.88 74 VAL A O 1
ATOM 542 N N . GLN A 1 75 ? -9.027 0.319 9.402 1.00 95.44 75 GLN A N 1
ATOM 543 C CA . GLN A 1 75 ? -9.468 0.124 10.779 1.00 95.44 75 GLN A CA 1
ATOM 544 C C . GLN A 1 75 ? -10.928 -0.336 10.810 1.00 95.44 75 GLN A C 1
ATOM 546 O O . GLN A 1 75 ? -11.786 0.220 10.124 1.00 95.44 75 GLN A O 1
ATOM 551 N N . GLN A 1 76 ? -11.201 -1.366 11.598 1.00 95.19 76 GLN A N 1
ATOM 552 C CA . GLN A 1 76 ? -12.541 -1.872 11.854 1.00 95.19 76 GLN A CA 1
ATOM 553 C C . GLN A 1 76 ? -13.150 -1.205 13.100 1.00 95.19 76 GLN A C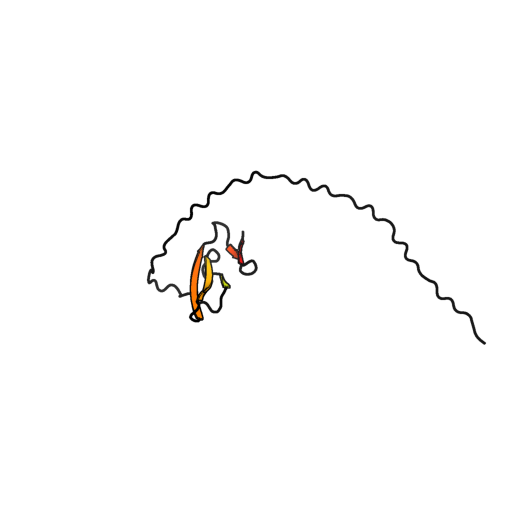 1
ATOM 555 O O . GLN A 1 76 ? -12.420 -0.631 13.913 1.00 95.19 76 GLN A O 1
ATOM 560 N N . PRO A 1 77 ? -14.481 -1.292 13.297 1.00 95.25 77 PRO A N 1
ATOM 561 C CA . PRO A 1 77 ? -15.149 -0.701 14.462 1.00 95.25 77 PRO A CA 1
ATOM 562 C C . PRO A 1 77 ? -14.674 -1.247 15.817 1.00 95.25 77 PRO A C 1
ATOM 564 O O . PRO A 1 77 ? -14.809 -0.570 16.831 1.00 95.25 77 PRO A O 1
ATOM 567 N N . ASP A 1 78 ? -14.119 -2.460 15.839 1.00 94.94 78 ASP A N 1
ATOM 568 C CA . ASP A 1 78 ? -13.549 -3.106 17.027 1.00 94.94 78 ASP A CA 1
ATOM 569 C C . ASP A 1 78 ? -12.102 -2.664 17.327 1.00 94.94 78 ASP A C 1
ATOM 571 O O . ASP A 1 78 ? -11.493 -3.127 18.291 1.00 94.94 78 ASP A O 1
ATOM 575 N N . GLY A 1 79 ? -11.544 -1.764 16.510 1.00 91.62 79 GLY A N 1
ATOM 576 C CA . GLY A 1 79 ? -10.170 -1.284 16.620 1.00 91.62 79 GLY A CA 1
ATOM 577 C C . GLY A 1 79 ? -9.127 -2.202 15.977 1.00 91.62 79 GLY A C 1
ATOM 578 O O . GLY A 1 79 ? -7.952 -1.832 15.956 1.00 91.62 79 GLY A O 1
ATOM 579 N N . SER A 1 80 ? -9.525 -3.355 15.428 1.00 91.94 80 SER A N 1
ATOM 580 C CA . SER A 1 80 ? -8.638 -4.215 14.642 1.00 91.94 80 SER A CA 1
ATOM 581 C C . SER A 1 80 ? -8.359 -3.616 13.257 1.00 91.94 80 SER A C 1
ATOM 583 O O . SER A 1 80 ? -9.033 -2.686 12.808 1.00 91.94 80 SER A O 1
ATOM 585 N N . TYR A 1 81 ? -7.352 -4.146 12.561 1.00 94.31 81 TYR A N 1
ATOM 586 C CA . TYR A 1 81 ? -7.029 -3.744 11.194 1.00 94.31 81 TYR A CA 1
ATOM 587 C C . TYR A 1 81 ? -7.211 -4.911 10.230 1.00 94.31 81 TYR A C 1
ATOM 589 O O . TYR A 1 81 ? -6.739 -6.018 10.486 1.00 94.31 81 TYR A O 1
ATOM 597 N N . VAL A 1 82 ? -7.836 -4.632 9.087 1.00 92.12 82 VAL A N 1
ATOM 598 C CA . VAL A 1 82 ? -7.890 -5.552 7.948 1.00 92.12 82 VAL A CA 1
ATOM 599 C C . VAL A 1 82 ? -6.892 -5.093 6.894 1.00 92.12 82 VAL A C 1
ATOM 601 O O . VAL A 1 82 ? -6.924 -3.938 6.460 1.00 92.12 82 VAL A O 1
ATOM 604 N N . THR A 1 83 ? -6.023 -6.012 6.479 1.00 93.75 83 THR A N 1
ATOM 605 C CA . THR A 1 83 ? -5.038 -5.807 5.415 1.00 93.75 83 THR A CA 1
ATOM 606 C C . THR A 1 83 ? -5.592 -6.307 4.086 1.00 93.75 83 THR A C 1
ATOM 608 O O . THR A 1 83 ? -5.973 -7.469 3.962 1.00 93.75 83 THR A O 1
ATOM 611 N N . TYR A 1 84 ? -5.561 -5.458 3.066 1.00 92.56 84 TYR A N 1
ATOM 612 C CA . TYR A 1 84 ? -5.851 -5.817 1.680 1.00 92.56 84 TYR A CA 1
ATOM 613 C C . TYR A 1 84 ? -4.575 -5.694 0.855 1.00 92.56 84 TYR A C 1
ATOM 615 O O . TYR A 1 84 ? -3.920 -4.659 0.916 1.00 92.56 84 TYR A O 1
ATOM 623 N N . ALA A 1 85 ? -4.222 -6.721 0.088 1.00 92.75 85 ALA A N 1
ATOM 624 C CA . ALA A 1 85 ? -3.064 -6.697 -0.801 1.00 92.75 85 ALA A CA 1
ATOM 625 C C . ALA A 1 85 ? -3.494 -6.379 -2.235 1.00 92.75 85 ALA A C 1
ATOM 627 O O . ALA A 1 85 ? -4.489 -6.920 -2.720 1.00 92.75 85 ALA A O 1
ATOM 628 N N . PHE A 1 86 ? -2.719 -5.539 -2.912 1.00 94.81 86 PHE A N 1
ATOM 629 C CA . PHE A 1 86 ? -2.955 -5.129 -4.288 1.00 94.81 86 PHE A CA 1
ATOM 630 C C . PHE A 1 86 ? -1.666 -5.216 -5.096 1.00 94.81 86 PHE A C 1
ATOM 632 O O . PHE A 1 86 ? -0.575 -4.952 -4.587 1.00 94.81 86 PHE A O 1
ATOM 639 N N . ASP A 1 87 ? -1.816 -5.548 -6.372 1.00 96.19 87 ASP A N 1
ATOM 640 C CA . ASP A 1 87 ? -0.760 -5.475 -7.371 1.00 96.19 87 ASP A CA 1
ATOM 641 C C . ASP A 1 87 ? -0.959 -4.222 -8.229 1.00 96.19 87 ASP A C 1
ATOM 643 O O . ASP A 1 87 ? -2.066 -3.922 -8.683 1.00 96.19 87 ASP A O 1
ATOM 647 N N . CYS A 1 88 ? 0.124 -3.492 -8.457 1.00 95.50 88 CYS A N 1
ATOM 648 C CA . CYS A 1 88 ? 0.201 -2.432 -9.443 1.00 95.50 88 CYS A CA 1
ATOM 649 C C . CYS A 1 88 ? 0.127 -3.010 -10.862 1.00 95.50 88 CYS A C 1
ATOM 651 O O . CYS A 1 88 ? 0.491 -4.160 -11.117 1.00 95.50 88 CYS A O 1
ATOM 653 N N . ALA A 1 89 ? -0.329 -2.189 -11.810 1.00 96.12 89 ALA A N 1
ATOM 654 C CA . ALA A 1 89 ? -0.353 -2.576 -13.214 1.00 96.12 89 ALA A CA 1
ATOM 655 C C . ALA A 1 89 ? 1.075 -2.872 -13.727 1.00 96.12 89 ALA A C 1
ATOM 657 O O . ALA A 1 89 ? 2.038 -2.265 -13.239 1.00 96.12 89 ALA A O 1
ATOM 658 N N . PRO A 1 90 ? 1.241 -3.758 -14.728 1.00 96.50 90 PRO A N 1
ATOM 659 C CA . PRO A 1 90 ? 2.548 -4.046 -15.308 1.00 96.50 90 PRO A CA 1
ATOM 660 C C . PRO A 1 90 ? 3.286 -2.771 -15.730 1.00 96.50 90 PRO A C 1
ATOM 662 O O . PRO A 1 90 ? 2.719 -1.909 -16.399 1.00 96.50 90 PRO A O 1
ATOM 665 N N . GLY A 1 91 ? 4.553 -2.656 -15.330 1.00 95.94 91 GLY A N 1
ATOM 666 C CA . GLY A 1 91 ? 5.374 -1.474 -15.600 1.00 95.94 91 GLY A CA 1
ATOM 667 C C . GLY A 1 91 ? 5.159 -0.301 -14.640 1.00 95.94 91 GLY A C 1
ATOM 668 O O . GLY A 1 91 ? 5.771 0.737 -14.848 1.00 95.94 91 GLY A O 1
ATOM 669 N N . THR A 1 92 ? 4.338 -0.454 -13.595 1.00 96.50 92 THR A N 1
ATOM 670 C CA . THR A 1 92 ? 4.152 0.570 -12.554 1.00 96.50 92 THR A CA 1
ATOM 671 C C . THR A 1 92 ? 4.546 0.045 -11.178 1.00 96.50 92 THR A C 1
ATOM 673 O O . THR A 1 92 ? 4.345 -1.132 -10.878 1.00 96.50 92 THR A O 1
ATOM 676 N N . VAL A 1 93 ? 5.098 0.909 -10.336 1.00 96.50 93 VAL A N 1
ATOM 677 C CA . VAL A 1 93 ? 5.490 0.631 -8.949 1.00 96.50 93 VAL A CA 1
ATOM 678 C C . VAL A 1 93 ? 4.668 1.483 -7.992 1.00 96.50 93 VAL A C 1
ATOM 680 O O . VAL A 1 93 ? 4.231 2.582 -8.340 1.00 96.50 93 VAL A O 1
ATOM 683 N N . PHE A 1 94 ? 4.439 0.993 -6.778 1.00 97.19 94 PHE A N 1
ATOM 684 C CA . PHE A 1 94 ? 3.687 1.752 -5.790 1.00 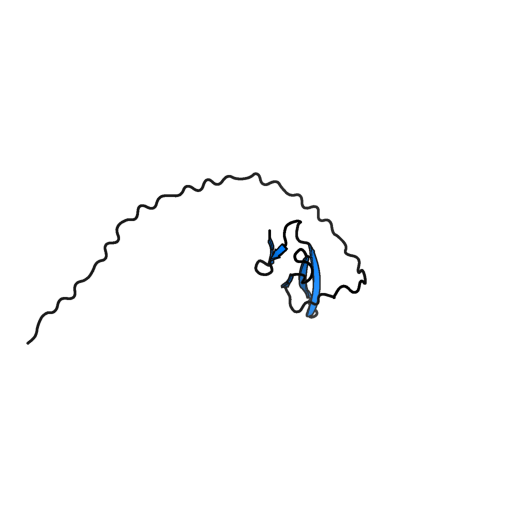97.19 94 PHE A CA 1
ATOM 685 C C . PHE A 1 94 ? 4.506 2.937 -5.267 1.00 97.19 94 PHE A C 1
ATOM 687 O O . PHE A 1 94 ? 5.591 2.777 -4.707 1.00 97.19 94 PHE A O 1
ATOM 694 N N . ASN A 1 95 ? 3.952 4.139 -5.404 1.00 95.62 95 ASN A N 1
ATOM 695 C CA . ASN A 1 95 ? 4.499 5.371 -4.864 1.00 95.62 95 ASN A CA 1
ATOM 696 C C . ASN A 1 95 ? 3.762 5.734 -3.567 1.00 95.62 95 ASN A C 1
ATOM 698 O O . ASN A 1 95 ? 2.630 6.218 -3.599 1.00 95.62 95 ASN A O 1
ATOM 702 N N . ALA A 1 96 ? 4.418 5.539 -2.420 1.00 92.31 96 ALA A N 1
ATOM 703 C CA . ALA A 1 96 ? 3.827 5.812 -1.107 1.00 92.31 96 ALA A CA 1
ATOM 704 C C . ALA A 1 96 ? 3.515 7.302 -0.873 1.00 92.31 96 ALA A C 1
ATOM 706 O O . ALA A 1 96 ? 2.552 7.621 -0.180 1.00 92.31 96 ALA A O 1
ATOM 707 N N . THR A 1 97 ? 4.280 8.218 -1.477 1.00 94.12 97 THR A N 1
ATOM 708 C CA . THR A 1 97 ? 4.043 9.667 -1.364 1.00 94.12 97 THR A CA 1
ATOM 709 C C . THR A 1 97 ? 2.740 10.077 -2.041 1.00 94.12 97 THR A C 1
ATOM 711 O O . THR A 1 97 ? 2.011 10.914 -1.517 1.00 94.12 97 THR A O 1
ATOM 714 N N . LEU A 1 98 ? 2.435 9.474 -3.191 1.00 94.94 98 LEU A N 1
ATOM 715 C CA . LEU A 1 98 ? 1.207 9.736 -3.945 1.00 94.94 98 LEU A CA 1
ATOM 716 C C . LEU A 1 98 ? 0.079 8.748 -3.616 1.00 94.94 98 LEU A C 1
ATOM 718 O O . LEU A 1 98 ? -1.041 8.928 -4.085 1.00 94.94 98 LEU A O 1
ATOM 722 N N . SER A 1 99 ? 0.371 7.708 -2.827 1.00 94.12 99 SER A N 1
ATOM 723 C CA . SER A 1 99 ? -0.537 6.593 -2.533 1.00 94.12 99 SER A CA 1
ATOM 724 C C . SER A 1 99 ? -1.156 5.976 -3.796 1.00 94.12 99 SER A C 1
ATOM 726 O O . SER A 1 99 ? -2.337 5.634 -3.819 1.00 94.12 99 SER A O 1
ATOM 728 N N . THR A 1 100 ? -0.364 5.851 -4.865 1.00 95.38 100 THR A N 1
ATOM 729 C CA . THR A 1 100 ? -0.812 5.317 -6.161 1.00 95.38 100 THR A CA 1
ATOM 730 C C . THR A 1 100 ? 0.323 4.617 -6.904 1.00 95.38 100 THR A C 1
ATOM 732 O O . THR A 1 100 ? 1.494 4.815 -6.584 1.00 95.38 100 THR A O 1
ATOM 735 N N . CYS A 1 101 ? -0.009 3.806 -7.905 1.00 96.50 101 CYS A N 1
ATOM 736 C CA . CYS A 1 101 ? 0.978 3.182 -8.782 1.00 96.50 101 CYS A CA 1
ATOM 737 C C . CYS A 1 101 ? 1.433 4.170 -9.869 1.00 96.50 101 CYS A C 1
ATOM 739 O O . CYS A 1 101 ? 0.599 4.776 -10.545 1.00 96.50 101 CYS A O 1
ATOM 741 N N . THR A 1 102 ? 2.745 4.321 -10.051 1.00 96.44 102 THR A N 1
ATOM 742 C CA . THR A 1 102 ? 3.362 5.208 -11.053 1.00 96.44 102 THR A CA 1
ATOM 743 C C . THR A 1 102 ? 4.390 4.457 -11.895 1.00 96.44 102 THR A C 1
ATOM 745 O O . THR A 1 102 ? 4.925 3.450 -11.441 1.00 96.44 102 THR 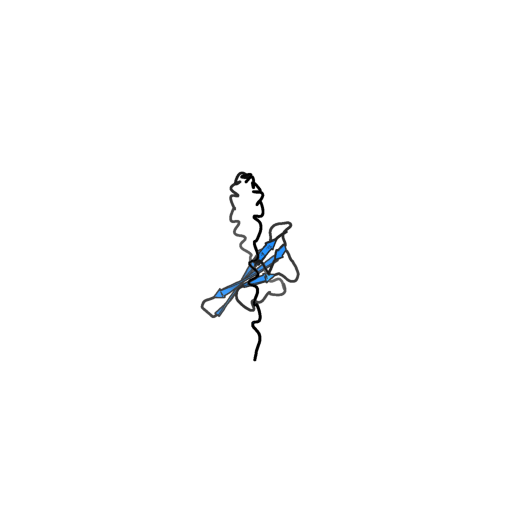A O 1
ATOM 748 N N . PHE A 1 103 ? 4.653 4.936 -13.112 1.00 90.94 103 PHE A N 1
ATOM 749 C CA . PHE A 1 103 ? 5.754 4.445 -13.953 1.00 90.94 103 PHE A CA 1
ATOM 750 C C . PHE A 1 103 ? 7.125 4.824 -13.382 1.00 90.94 103 PHE A C 1
ATOM 752 O O . PHE A 1 103 ? 7.189 5.838 -12.646 1.00 90.94 103 PHE A O 1
#

InterPro domains:
  IPR002557 Chitin binding domain [PF01607] (55-102)
  IPR002557 Chitin binding domain [PS50940] (52-103)
  IPR002557 Chitin binding domain [SM00494] (53-103)
  IPR036508 Chitin binding domain superfamily [SSF57625] (45-102)

Secondary structure (DSSP, 8-state):
-------------------------------------------------------SSSEEEE-SS-TTEEEEEEE-TTS-EEEEEEEPPTT-EEETTTTEEE-

Radius of gyration: 29.6 Å; chains: 1; bounding box: 35×98×45 Å

Sequence (103 aa):
GALASNATLTTTTLAPTTQSARTSTITALPSTASTTTLTTSATTLTTTPQTVFTCKNEGFYADPNNPHKFYRCVQQPDGSYVTYAFDCAPGTVFNATLSTCTF